Protein AF-A0A090RP61-F1 (afdb_monomer_lite)

Sequence (121 aa):
MIELRKALAEIQIDKLAIVATHTDALNNLCERESMLFARAQENKPDNAPSDLLLGLFTKLNVEALSSLNAHLDQIQAMQSAIEEQVGRKHAESFKLPVVEELLLVTHIWLYVQAILGWITA

Organism: NCBI:txid990268

Structure (mmCIF, N/CA/C/O backbone):
data_AF-A0A090RP61-F1
#
_entry.id   AF-A0A090RP61-F1
#
loop_
_atom_site.group_PDB
_atom_site.id
_atom_site.type_symbol
_atom_site.label_atom_id
_atom_site.label_alt_id
_atom_site.label_comp_id
_atom_site.label_asym_id
_atom_site.label_entity_id
_atom_site.label_seq_id
_atom_site.pdbx_PDB_ins_code
_atom_site.Cartn_x
_atom_site.Cartn_y
_atom_site.Cartn_z
_atom_site.occupancy
_atom_site.B_iso_or_equiv
_atom_site.auth_seq_id
_atom_site.auth_comp_id
_atom_site.auth_asym_id
_atom_site.auth_atom_id
_atom_site.pdbx_PDB_model_num
ATOM 1 N N . MET A 1 1 ? 5.414 2.837 -20.682 1.00 83.19 1 MET A N 1
ATOM 2 C CA . MET A 1 1 ? 4.523 3.237 -19.580 1.00 83.19 1 MET A CA 1
ATOM 3 C C . MET A 1 1 ? 3.579 2.089 -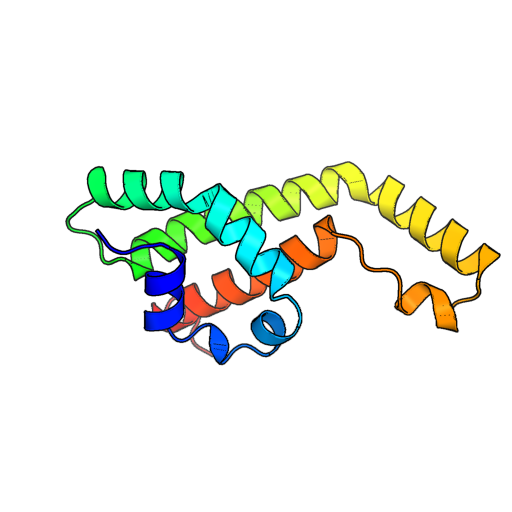19.310 1.00 83.19 1 MET A C 1
ATOM 5 O O . MET A 1 1 ? 2.838 1.713 -20.212 1.00 83.19 1 MET A O 1
ATOM 9 N N . ILE A 1 2 ? 3.675 1.477 -18.137 1.00 94.31 2 ILE A N 1
ATOM 10 C CA . ILE A 1 2 ? 2.727 0.454 -17.696 1.00 94.31 2 ILE A CA 1
ATOM 11 C C . ILE A 1 2 ? 1.789 1.052 -1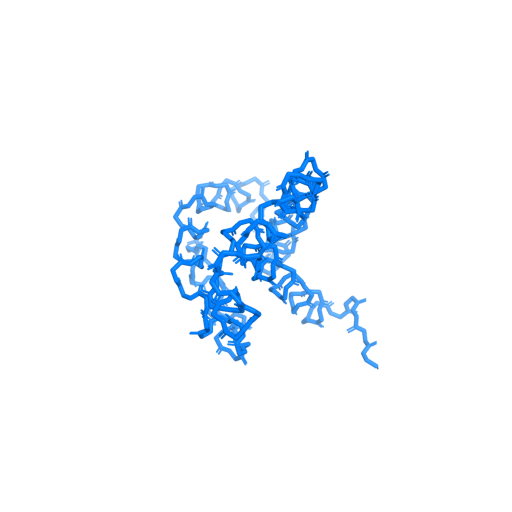6.648 1.00 94.31 2 ILE A C 1
ATOM 13 O O . ILE A 1 2 ? 2.196 1.899 -15.853 1.00 94.31 2 ILE A O 1
ATOM 17 N N . GLU A 1 3 ? 0.536 0.612 -16.655 1.00 95.94 3 GLU A N 1
ATOM 18 C CA . GLU A 1 3 ? -0.450 1.013 -15.651 1.00 95.94 3 GLU A CA 1
ATOM 19 C C . GLU A 1 3 ? -0.069 0.484 -14.266 1.00 95.94 3 GLU A C 1
ATOM 21 O O . GLU A 1 3 ? 0.458 -0.625 -14.152 1.00 95.94 3 GLU A O 1
ATOM 26 N N . LEU A 1 4 ? -0.392 1.229 -13.204 1.00 97.62 4 LEU A N 1
ATOM 27 C CA . LEU A 1 4 ? -0.057 0.856 -11.821 1.00 97.62 4 LEU A CA 1
ATOM 28 C C . LEU A 1 4 ? -0.570 -0.546 -11.462 1.00 97.62 4 LEU A C 1
ATOM 30 O O . LEU A 1 4 ? 0.186 -1.388 -10.980 1.00 97.62 4 LEU A O 1
ATOM 34 N N . ARG A 1 5 ? -1.837 -0.841 -11.776 1.00 96.31 5 ARG A N 1
ATOM 35 C CA . ARG A 1 5 ? -2.430 -2.165 -11.535 1.00 96.31 5 ARG A CA 1
ATOM 36 C C . ARG A 1 5 ? -1.708 -3.278 -12.301 1.00 96.31 5 ARG A C 1
ATOM 38 O O . ARG A 1 5 ? -1.570 -4.382 -11.785 1.00 96.31 5 ARG A O 1
ATOM 45 N N . LYS A 1 6 ? -1.216 -2.991 -13.509 1.00 96.50 6 LYS A N 1
ATOM 46 C CA . LYS A 1 6 ? -0.443 -3.954 -14.300 1.00 96.50 6 LYS A CA 1
ATOM 47 C C . LYS A 1 6 ? 0.949 -4.174 -13.704 1.00 96.50 6 LYS A C 1
ATOM 49 O O . LYS A 1 6 ? 1.353 -5.320 -13.568 1.00 96.50 6 LYS A O 1
ATOM 54 N N . ALA A 1 7 ? 1.632 -3.108 -13.286 1.00 97.12 7 ALA A N 1
ATOM 55 C CA . ALA A 1 7 ? 2.927 -3.193 -12.609 1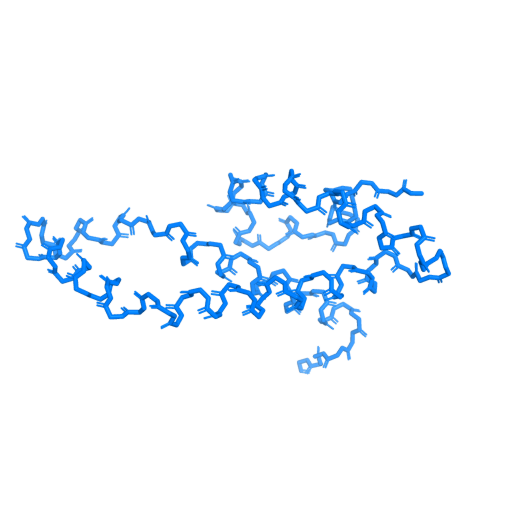.00 97.12 7 ALA A CA 1
ATOM 56 C C . ALA A 1 7 ? 2.851 -4.052 -11.336 1.00 97.12 7 ALA A C 1
ATOM 58 O O . ALA A 1 7 ? 3.709 -4.892 -11.085 1.00 97.12 7 ALA A O 1
ATOM 59 N N . LEU A 1 8 ? 1.780 -3.878 -10.560 1.00 97.19 8 LEU A N 1
ATOM 60 C CA . LEU A 1 8 ? 1.501 -4.679 -9.371 1.00 97.19 8 LEU A CA 1
ATOM 61 C C . LEU A 1 8 ? 1.230 -6.157 -9.704 1.00 97.19 8 LEU A C 1
ATOM 63 O O . LEU A 1 8 ? 1.737 -7.050 -9.025 1.00 97.19 8 LEU A O 1
ATOM 67 N N . ALA A 1 9 ? 0.477 -6.433 -10.770 1.00 95.56 9 ALA A N 1
ATOM 68 C CA . ALA A 1 9 ? 0.234 -7.800 -11.226 1.00 95.56 9 ALA A CA 1
ATOM 69 C C . ALA A 1 9 ? 1.517 -8.490 -11.737 1.00 95.56 9 ALA A C 1
ATOM 71 O O . ALA A 1 9 ? 1.722 -9.674 -11.478 1.00 95.56 9 ALA A O 1
ATOM 72 N N . GLU A 1 10 ? 2.411 -7.758 -12.413 1.00 96.19 10 GLU A N 1
ATOM 73 C CA . GLU A 1 10 ? 3.695 -8.2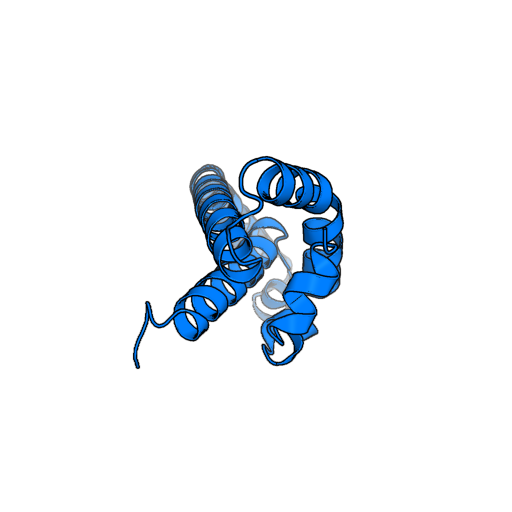78 -12.915 1.00 96.19 10 GLU A CA 1
ATOM 74 C C . GLU A 1 10 ? 4.617 -8.750 -11.784 1.00 96.19 10 GLU A C 1
ATOM 76 O O . GLU A 1 10 ? 5.289 -9.772 -11.930 1.00 96.19 10 GLU A O 1
ATOM 81 N N . ILE A 1 11 ? 4.589 -8.071 -10.632 1.00 95.00 11 ILE A N 1
ATOM 82 C CA . ILE A 1 11 ? 5.305 -8.520 -9.431 1.00 95.00 11 ILE A CA 1
ATOM 83 C C . ILE A 1 11 ? 4.517 -9.541 -8.602 1.00 95.00 11 ILE A C 1
ATOM 85 O O . ILE A 1 11 ? 5.007 -9.965 -7.569 1.00 95.00 11 ILE A O 1
ATOM 89 N N . GLN A 1 12 ? 3.332 -9.971 -9.044 1.00 95.44 12 GLN A N 1
ATOM 90 C CA . GLN A 1 12 ? 2.519 -11.015 -8.411 1.00 95.44 12 GLN A CA 1
ATOM 91 C C . GLN A 1 12 ? 1.991 -10.670 -7.006 1.00 95.44 12 GLN A C 1
ATOM 93 O O . GLN A 1 12 ? 1.887 -11.561 -6.157 1.00 95.44 12 GLN A O 1
ATOM 98 N N . ILE A 1 13 ? 1.573 -9.415 -6.766 1.00 94.88 13 ILE A N 1
ATOM 99 C CA . ILE A 1 13 ? 0.961 -9.039 -5.472 1.00 94.88 13 ILE A CA 1
ATOM 100 C C . ILE A 1 13 ? -0.284 -9.868 -5.122 1.00 94.88 13 ILE A C 1
ATOM 102 O O . ILE A 1 13 ? -0.609 -10.004 -3.947 1.00 94.88 13 ILE A O 1
ATOM 106 N N . ASP A 1 14 ? -0.953 -10.467 -6.111 1.00 93.38 14 ASP A N 1
ATOM 107 C CA . ASP A 1 14 ? 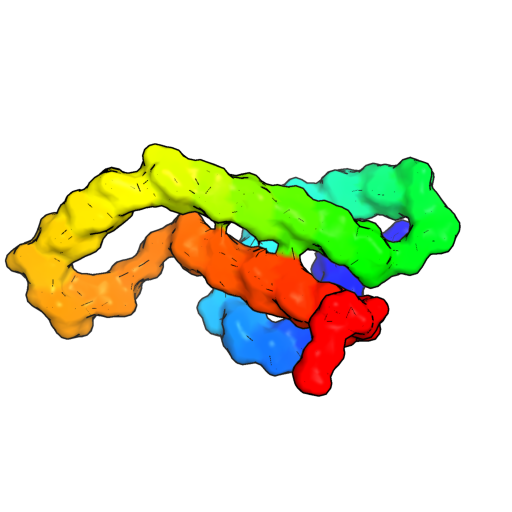-2.138 -11.310 -5.910 1.00 93.38 14 ASP A CA 1
ATOM 108 C C . ASP A 1 14 ? -1.839 -12.579 -5.089 1.00 93.38 14 ASP A C 1
ATOM 110 O O . ASP A 1 14 ? -2.751 -13.222 -4.574 1.00 93.38 14 ASP A O 1
ATOM 114 N N . LYS A 1 15 ? -0.557 -12.939 -4.918 1.00 92.25 15 LYS A N 1
ATOM 115 C CA . LYS A 1 15 ? -0.128 -14.007 -4.001 1.00 92.25 15 LYS A CA 1
ATOM 116 C C . LYS A 1 15 ? -0.246 -13.617 -2.526 1.00 92.25 15 LYS A C 1
ATOM 118 O O . LYS A 1 15 ? -0.198 -14.492 -1.662 1.00 92.25 15 LYS A O 1
ATOM 123 N N . LEU A 1 16 ? -0.370 -12.327 -2.216 1.00 93.56 16 LEU A N 1
ATOM 124 C CA . LEU A 1 16 ? -0.535 -11.847 -0.851 1.00 93.56 16 LEU A CA 1
ATOM 125 C C . LEU A 1 16 ? -1.993 -12.032 -0.419 1.00 93.56 16 LEU A C 1
ATOM 127 O O . LEU A 1 16 ? -2.901 -11.437 -0.994 1.00 93.56 16 LEU A O 1
ATOM 131 N N . ALA A 1 17 ? -2.224 -12.792 0.654 1.00 93.69 17 ALA A N 1
ATOM 132 C CA . ALA A 1 17 ? -3.573 -13.020 1.181 1.00 93.69 17 ALA A CA 1
ATOM 133 C C . ALA A 1 17 ? -4.322 -11.710 1.503 1.00 93.69 17 ALA A C 1
ATOM 135 O O . ALA A 1 17 ? -5.538 -11.634 1.341 1.00 93.69 17 ALA A O 1
ATOM 136 N N . ILE A 1 18 ? -3.592 -10.662 1.905 1.00 93.06 18 ILE A N 1
ATOM 137 C CA . ILE A 1 18 ? -4.152 -9.334 2.190 1.00 93.06 18 ILE A CA 1
ATOM 138 C C . ILE A 1 18 ? -4.789 -8.683 0.950 1.00 93.06 18 ILE A C 1
ATOM 140 O O . ILE A 1 18 ? -5.794 -7.992 1.069 1.00 93.06 18 ILE A O 1
ATOM 144 N N . VAL A 1 19 ? -4.252 -8.935 -0.249 1.00 93.38 19 VAL A N 1
ATOM 145 C CA . VAL A 1 19 ? -4.762 -8.367 -1.507 1.00 93.38 19 VAL A CA 1
ATOM 146 C C . VAL A 1 19 ? -6.119 -8.977 -1.857 1.00 93.38 19 VAL A C 1
ATOM 148 O O . VAL A 1 19 ? -7.034 -8.263 -2.273 1.00 93.38 19 VAL A O 1
ATOM 151 N N . ALA A 1 20 ? -6.284 -10.278 -1.604 1.00 91.19 20 ALA A N 1
ATOM 152 C CA . ALA A 1 20 ? -7.555 -10.971 -1.789 1.00 91.19 20 ALA A CA 1
ATOM 153 C C . ALA A 1 20 ? -8.638 -10.495 -0.804 1.00 91.19 20 ALA A C 1
ATOM 155 O O . ALA A 1 20 ? -9.819 -10.509 -1.137 1.00 91.19 20 ALA A O 1
ATOM 156 N N . THR A 1 21 ? -8.258 -10.060 0.401 1.00 90.19 21 THR A N 1
ATOM 157 C CA . THR A 1 21 ? -9.208 -9.598 1.429 1.00 90.19 21 THR A CA 1
ATOM 158 C C . THR A 1 21 ? -9.505 -8.095 1.373 1.00 90.19 21 THR A C 1
ATOM 160 O O . THR A 1 21 ? -10.497 -7.660 1.958 1.00 90.19 21 THR A O 1
ATOM 163 N N . HIS A 1 22 ? -8.690 -7.311 0.657 1.00 91.50 22 HIS A N 1
ATOM 164 C CA . HIS A 1 22 ? -8.766 -5.843 0.582 1.00 91.50 22 HIS A CA 1
ATOM 165 C C . HIS A 1 22 ? -8.879 -5.334 -0.868 1.00 91.50 22 HIS A C 1
ATOM 167 O O . HIS A 1 22 ? -8.299 -4.308 -1.230 1.00 91.50 22 HIS A O 1
ATOM 173 N N . THR A 1 23 ? -9.615 -6.045 -1.728 1.00 90.56 23 THR A N 1
ATOM 174 C CA . THR A 1 23 ? -9.693 -5.732 -3.167 1.00 90.56 23 THR A CA 1
ATOM 175 C C . THR A 1 23 ? -10.235 -4.329 -3.453 1.00 90.56 23 THR A C 1
ATOM 177 O O . THR A 1 23 ? -9.688 -3.638 -4.312 1.00 90.56 23 THR A O 1
ATOM 180 N N . ASP A 1 24 ? -11.241 -3.868 -2.705 1.00 89.75 24 ASP A N 1
ATOM 181 C CA . ASP A 1 24 ? -11.796 -2.516 -2.870 1.00 89.75 24 ASP A CA 1
ATOM 182 C C . ASP A 1 24 ? -10.781 -1.432 -2.495 1.00 89.75 24 ASP A C 1
ATOM 184 O O . ASP A 1 24 ? -10.600 -0.464 -3.232 1.00 89.75 24 ASP A O 1
ATOM 188 N N . ALA A 1 25 ? -10.050 -1.623 -1.392 1.00 90.62 25 ALA A N 1
ATOM 189 C CA . ALA A 1 25 ? -8.982 -0.710 -0.997 1.00 90.62 25 ALA A CA 1
ATOM 190 C C . ALA A 1 25 ? -7.864 -0.670 -2.053 1.00 90.62 25 ALA A C 1
ATOM 192 O O . ALA A 1 25 ? -7.363 0.405 -2.378 1.00 90.62 25 ALA A O 1
ATOM 193 N N . LEU A 1 26 ? -7.525 -1.816 -2.657 1.00 94.69 26 LEU A N 1
ATOM 194 C CA . LEU A 1 26 ? -6.551 -1.877 -3.745 1.00 94.69 26 LEU A CA 1
ATOM 195 C C . LEU A 1 26 ? -7.045 -1.167 -5.012 1.00 94.69 26 LEU A C 1
ATOM 197 O O . LEU A 1 26 ? -6.258 -0.480 -5.661 1.00 94.69 26 LEU A O 1
ATOM 201 N N . ASN A 1 27 ? -8.322 -1.321 -5.372 1.00 93.69 27 ASN A N 1
ATOM 202 C CA . ASN A 1 27 ? -8.927 -0.609 -6.501 1.00 93.69 27 ASN A CA 1
ATOM 203 C C . ASN A 1 27 ? -8.844 0.904 -6.298 1.00 93.69 27 ASN A C 1
ATOM 205 O O . ASN A 1 27 ? -8.264 1.593 -7.135 1.00 93.69 27 ASN A O 1
ATOM 209 N N . ASN A 1 28 ? -9.317 1.391 -5.150 1.00 92.81 28 ASN A N 1
ATOM 210 C CA . ASN A 1 28 ? -9.302 2.813 -4.814 1.00 92.81 28 ASN A CA 1
ATOM 211 C C . ASN A 1 28 ? -7.876 3.384 -4.804 1.00 92.81 28 ASN A C 1
ATOM 213 O O . ASN A 1 28 ? -7.633 4.468 -5.332 1.00 92.81 28 ASN A O 1
ATOM 217 N N . LEU A 1 29 ? -6.915 2.642 -4.244 1.00 95.38 29 LEU A N 1
ATOM 218 C CA . LEU A 1 29 ? -5.505 3.031 -4.248 1.00 95.38 29 LEU A CA 1
ATOM 219 C C . LEU A 1 29 ? -4.958 3.111 -5.675 1.00 95.38 29 LEU A C 1
ATOM 221 O O . LEU A 1 29 ? -4.300 4.090 -6.023 1.00 95.38 29 LEU A O 1
ATOM 225 N N . CYS A 1 30 ? -5.241 2.110 -6.514 1.00 96.56 30 CYS A N 1
ATOM 226 C CA . CYS A 1 30 ? -4.794 2.114 -7.904 1.00 96.56 30 CYS A CA 1
ATOM 227 C C . CYS A 1 30 ? -5.360 3.319 -8.657 1.00 96.56 30 CYS A C 1
ATOM 229 O O . CYS A 1 30 ? -4.606 4.009 -9.335 1.00 96.56 30 CYS A O 1
ATOM 231 N N . GLU A 1 31 ? -6.653 3.605 -8.524 1.00 96.31 31 GLU A N 1
ATOM 232 C CA . GLU A 1 31 ? -7.286 4.759 -9.170 1.00 96.31 31 GLU A CA 1
ATOM 233 C C . GLU A 1 31 ? -6.659 6.082 -8.715 1.00 96.31 31 GLU A C 1
ATOM 235 O O . GLU A 1 31 ? -6.299 6.916 -9.547 1.00 96.31 31 GLU A O 1
ATOM 240 N N . ARG A 1 32 ? -6.453 6.245 -7.403 1.00 96.31 32 ARG A N 1
ATOM 241 C CA . ARG A 1 32 ? -5.878 7.458 -6.810 1.00 96.31 32 ARG A CA 1
ATOM 242 C C . ARG A 1 32 ? -4.430 7.699 -7.240 1.00 96.31 32 ARG A C 1
ATOM 244 O O . ARG A 1 32 ? -4.057 8.828 -7.549 1.00 96.31 32 ARG A O 1
ATOM 251 N N . GLU A 1 33 ? -3.613 6.649 -7.272 1.00 97.62 33 GLU A N 1
ATOM 252 C CA . GLU A 1 33 ? -2.157 6.770 -7.426 1.00 97.62 33 GLU A CA 1
ATOM 253 C C . GLU A 1 33 ? -1.652 6.529 -8.856 1.00 97.62 33 GLU A C 1
ATOM 255 O O . GLU A 1 33 ? -0.476 6.769 -9.144 1.00 97.62 33 GLU A O 1
ATOM 260 N N . SER A 1 34 ? -2.520 6.109 -9.785 1.00 96.69 34 SER A N 1
ATOM 261 C CA . SER A 1 34 ? -2.129 5.816 -11.176 1.00 96.69 34 SER A CA 1
ATOM 262 C C . SER A 1 34 ? -1.442 7.000 -11.858 1.00 96.69 34 SER A C 1
ATOM 264 O O . SER A 1 34 ? -0.407 6.828 -12.501 1.00 96.69 34 SER A O 1
ATOM 266 N N . MET A 1 35 ? -1.958 8.220 -11.677 1.00 96.81 35 MET A N 1
ATOM 267 C CA . MET A 1 35 ? -1.363 9.415 -12.286 1.00 96.81 35 MET A CA 1
ATOM 268 C C . MET A 1 35 ? 0.019 9.736 -11.701 1.00 96.81 35 MET A C 1
ATOM 270 O O . MET A 1 35 ? 0.918 10.159 -12.430 1.00 96.81 35 MET A O 1
ATOM 274 N N . LEU A 1 36 ? 0.208 9.532 -10.394 1.00 96.88 36 LEU A N 1
ATOM 275 C CA . LEU A 1 36 ? 1.503 9.740 -9.751 1.00 96.88 36 LEU A CA 1
ATOM 276 C C . LEU A 1 36 ? 2.526 8.715 -10.250 1.00 96.88 36 LEU A C 1
ATOM 278 O O . LEU A 1 36 ? 3.656 9.082 -10.572 1.00 96.88 36 LEU A O 1
ATOM 282 N N . PHE A 1 37 ? 2.119 7.451 -10.371 1.00 98.06 37 PHE A N 1
ATOM 283 C CA . PHE A 1 37 ? 2.969 6.389 -10.897 1.00 98.06 37 PHE A CA 1
ATOM 284 C C . PHE A 1 37 ? 3.349 6.616 -12.366 1.00 98.06 37 PHE A C 1
ATOM 286 O O . PHE A 1 37 ? 4.504 6.417 -12.742 1.00 98.06 37 PHE A O 1
ATOM 293 N N . ALA A 1 38 ? 2.412 7.087 -13.194 1.00 97.38 38 ALA A N 1
ATOM 294 C CA . ALA A 1 38 ? 2.702 7.473 -14.571 1.00 97.38 38 ALA A CA 1
ATOM 295 C C . ALA A 1 38 ? 3.761 8.588 -14.617 1.00 97.38 38 ALA A C 1
ATOM 297 O O . ALA A 1 38 ? 4.821 8.417 -15.214 1.00 97.38 38 ALA A O 1
ATOM 298 N N . ARG A 1 39 ? 3.565 9.681 -13.872 1.00 97.06 39 ARG A N 1
ATOM 299 C CA . ARG A 1 39 ? 4.561 10.766 -13.792 1.00 97.06 39 ARG A CA 1
ATOM 300 C C . ARG A 1 39 ? 5.927 10.290 -13.295 1.00 97.06 39 ARG A C 1
ATOM 302 O O . ARG A 1 39 ? 6.954 10.799 -13.734 1.00 97.06 39 ARG A O 1
ATOM 309 N N . ALA A 1 40 ? 5.970 9.329 -12.373 1.00 96.38 40 ALA A N 1
ATOM 310 C CA . ALA A 1 40 ? 7.228 8.762 -11.894 1.00 96.38 40 ALA A CA 1
ATOM 311 C C . ALA A 1 40 ? 7.989 8.023 -13.009 1.00 96.38 40 ALA A C 1
ATOM 313 O O . ALA A 1 40 ? 9.203 8.187 -13.108 1.00 96.38 40 ALA A O 1
ATOM 314 N N . GLN A 1 41 ? 7.283 7.277 -13.866 1.00 97.25 41 GLN A N 1
ATOM 315 C CA . GLN A 1 41 ? 7.869 6.621 -15.041 1.00 97.25 41 GLN A CA 1
ATOM 316 C C . GLN A 1 41 ? 8.359 7.636 -16.087 1.00 97.25 41 GLN A C 1
ATOM 318 O O . GLN A 1 41 ? 9.431 7.448 -16.650 1.00 97.25 41 GLN A O 1
ATOM 323 N N . GLU A 1 42 ? 7.626 8.729 -16.319 1.00 96.88 42 GLU A N 1
ATOM 324 C CA . GLU A 1 42 ? 8.054 9.807 -17.231 1.00 96.88 42 GLU A CA 1
ATOM 325 C C . GLU A 1 42 ? 9.319 10.519 -16.742 1.00 96.88 42 GLU A C 1
ATOM 327 O O . GLU A 1 42 ? 10.230 10.785 -17.521 1.00 96.88 42 GLU A O 1
ATOM 332 N N . ASN A 1 43 ? 9.386 10.815 -15.442 1.00 96.12 43 ASN A N 1
ATOM 333 C CA . ASN A 1 43 ? 10.513 11.533 -14.846 1.00 96.12 43 ASN A CA 1
ATOM 334 C C . ASN A 1 43 ? 11.760 10.656 -14.664 1.00 96.12 43 ASN A C 1
ATOM 336 O O . ASN A 1 43 ? 12.862 11.184 -14.517 1.00 96.12 43 ASN A O 1
ATOM 340 N N . LYS A 1 44 ? 11.591 9.330 -14.602 1.00 94.19 44 LYS A N 1
ATOM 341 C CA . LYS A 1 44 ? 12.663 8.351 -14.376 1.00 94.19 44 LYS A CA 1
ATOM 342 C C . LYS A 1 44 ? 12.501 7.150 -15.322 1.00 94.19 44 LYS A C 1
ATOM 344 O O . LYS A 1 44 ? 12.245 6.043 -14.850 1.00 94.19 44 LYS A O 1
ATOM 349 N N . PRO A 1 45 ? 12.636 7.352 -16.645 1.00 92.75 45 PRO A N 1
ATOM 350 C CA . PRO A 1 45 ? 12.353 6.315 -17.640 1.00 92.75 45 PRO A CA 1
ATOM 351 C C . PRO A 1 45 ? 13.334 5.136 -17.593 1.00 92.75 45 PRO A C 1
ATOM 353 O O . PRO A 1 45 ? 12.979 4.040 -18.017 1.00 92.75 45 PRO A O 1
ATOM 356 N N . ASP A 1 46 ? 14.539 5.349 -17.056 1.00 94.81 46 ASP A N 1
ATOM 357 C CA . ASP A 1 46 ? 15.574 4.316 -16.925 1.00 94.81 46 ASP A CA 1
ATOM 358 C C . ASP A 1 46 ? 15.373 3.408 -15.698 1.00 94.81 46 ASP A C 1
ATOM 360 O O . ASP A 1 46 ? 16.034 2.377 -15.572 1.00 94.81 46 ASP A O 1
ATOM 364 N N . ASN A 1 47 ? 14.469 3.771 -14.780 1.00 93.25 47 ASN A N 1
ATOM 365 C CA . ASN A 1 47 ? 14.183 2.970 -13.594 1.00 93.25 47 ASN A CA 1
ATOM 366 C C . ASN A 1 47 ? 13.225 1.824 -13.929 1.00 93.25 47 ASN A C 1
ATOM 368 O O . ASN A 1 47 ? 12.232 2.009 -14.638 1.00 93.25 47 ASN A O 1
ATOM 372 N N . ALA A 1 48 ? 13.458 0.651 -13.335 1.00 93.75 48 ALA A N 1
ATOM 373 C CA . ALA A 1 48 ? 12.508 -0.442 -13.450 1.00 93.75 48 ALA A CA 1
ATOM 374 C C . ALA A 1 48 ? 11.183 -0.068 -12.755 1.00 93.75 48 ALA A C 1
ATOM 376 O O . ALA A 1 48 ? 11.192 0.601 -11.713 1.00 93.75 48 ALA A O 1
ATOM 377 N N . PRO A 1 49 ? 10.024 -0.535 -13.257 1.00 94.31 49 PRO A N 1
ATOM 378 C CA . PRO A 1 49 ? 8.744 -0.273 -12.607 1.00 94.31 49 PRO A CA 1
ATOM 379 C C . PRO A 1 49 ? 8.700 -0.708 -11.138 1.00 94.31 49 PRO A C 1
ATOM 381 O O . PRO A 1 49 ? 8.089 -0.019 -10.328 1.00 94.31 49 PRO A O 1
ATOM 384 N N . SER A 1 50 ? 9.392 -1.791 -10.766 1.00 94.06 50 SER A N 1
ATOM 385 C CA . SER A 1 50 ? 9.528 -2.250 -9.376 1.00 94.06 50 SER A CA 1
ATOM 386 C C . SER A 1 50 ? 10.214 -1.231 -8.461 1.00 94.06 50 SER A C 1
ATOM 388 O O . SER A 1 50 ? 9.793 -1.064 -7.318 1.00 94.06 50 SER A O 1
ATOM 390 N N . ASP A 1 51 ? 11.214 -0.497 -8.956 1.00 95.06 51 ASP A N 1
ATOM 391 C CA . ASP A 1 51 ? 11.895 0.553 -8.185 1.00 95.06 51 ASP A CA 1
ATOM 392 C C . ASP A 1 51 ? 10.976 1.761 -7.973 1.00 95.06 51 ASP A C 1
ATOM 394 O O . ASP A 1 51 ? 10.959 2.391 -6.912 1.00 95.06 51 ASP A O 1
ATOM 398 N N . LEU A 1 52 ? 10.167 2.079 -8.986 1.00 97.31 52 LEU A N 1
ATOM 399 C CA . LEU A 1 52 ? 9.163 3.136 -8.903 1.00 97.31 52 LEU A CA 1
ATOM 400 C C . LEU A 1 52 ? 8.014 2.744 -7.966 1.00 97.31 52 LEU A C 1
ATOM 402 O O . LEU A 1 52 ? 7.537 3.590 -7.207 1.00 97.31 52 LEU A O 1
ATOM 406 N N . LEU A 1 53 ? 7.614 1.467 -7.962 1.00 97.62 53 LEU A N 1
ATOM 407 C CA . LEU A 1 53 ? 6.670 0.916 -6.990 1.00 97.62 53 LEU A CA 1
ATOM 408 C C . LEU A 1 53 ? 7.227 1.028 -5.570 1.00 97.62 53 LEU A C 1
ATOM 410 O O . LEU A 1 53 ? 6.501 1.470 -4.686 1.00 97.62 53 LEU A O 1
ATOM 414 N N . LEU A 1 54 ? 8.507 0.715 -5.341 1.00 96.94 54 LEU A N 1
ATOM 415 C CA . LEU A 1 54 ? 9.120 0.886 -4.021 1.00 96.94 54 LEU A CA 1
ATOM 416 C C . LEU A 1 54 ? 9.013 2.339 -3.547 1.00 96.94 54 LEU A C 1
ATOM 418 O O . LEU A 1 54 ? 8.595 2.589 -2.415 1.00 96.94 54 LEU A O 1
ATOM 422 N N . GLY A 1 55 ? 9.348 3.300 -4.412 1.00 96.62 55 GLY A N 1
ATOM 423 C CA . GLY A 1 55 ? 9.224 4.724 -4.100 1.00 96.62 55 GLY A CA 1
ATOM 424 C C . GLY A 1 55 ? 7.786 5.133 -3.768 1.00 96.62 55 GLY A C 1
ATOM 425 O O . GLY A 1 55 ? 7.551 5.793 -2.754 1.00 96.62 55 GLY A O 1
ATOM 426 N N . LEU A 1 56 ? 6.822 4.697 -4.583 1.00 97.81 56 LEU A N 1
ATOM 427 C CA . LEU A 1 56 ? 5.400 4.965 -4.368 1.00 97.81 56 LEU A CA 1
ATOM 428 C C . LEU A 1 56 ? 4.911 4.383 -3.036 1.00 97.81 56 LEU A C 1
ATOM 430 O O . LEU A 1 56 ? 4.349 5.105 -2.219 1.00 97.81 56 LEU A O 1
ATOM 434 N N . PHE A 1 57 ? 5.165 3.100 -2.783 1.00 97.88 57 PHE A N 1
ATOM 435 C CA . PHE A 1 57 ? 4.692 2.423 -1.576 1.00 97.88 57 PHE A CA 1
ATOM 436 C C . PHE A 1 57 ? 5.411 2.887 -0.309 1.00 97.88 57 PHE A C 1
ATOM 438 O O . PHE A 1 57 ? 4.799 2.893 0.754 1.00 97.88 57 PHE A O 1
ATOM 445 N N . THR A 1 58 ? 6.653 3.365 -0.412 1.00 97.62 58 THR A N 1
ATOM 446 C CA . THR A 1 58 ? 7.331 4.030 0.712 1.00 97.62 58 THR A CA 1
ATOM 447 C C . THR A 1 58 ? 6.609 5.323 1.090 1.00 97.62 58 THR A C 1
ATOM 449 O O . THR A 1 58 ? 6.310 5.535 2.263 1.00 97.62 58 THR A O 1
ATOM 452 N N . LYS A 1 59 ? 6.267 6.167 0.104 1.00 97.88 59 LYS A N 1
ATOM 453 C CA . LYS A 1 59 ? 5.480 7.390 0.335 1.00 97.88 59 LYS A CA 1
ATOM 454 C C . LYS A 1 59 ? 4.124 7.061 0.964 1.00 97.88 59 LYS A C 1
ATOM 456 O O . LYS A 1 59 ? 3.787 7.626 2.000 1.00 97.88 59 LYS A O 1
ATOM 461 N N . LEU A 1 60 ? 3.384 6.125 0.369 1.00 97.56 60 LEU A N 1
ATOM 462 C CA . LEU A 1 60 ? 2.057 5.735 0.850 1.00 97.56 60 LEU A CA 1
ATOM 463 C C . LEU A 1 60 ? 2.099 5.164 2.268 1.00 97.56 60 LEU A C 1
ATOM 465 O O . LEU A 1 60 ? 1.212 5.452 3.064 1.00 97.56 60 LEU A O 1
ATOM 469 N N . ASN A 1 61 ? 3.123 4.377 2.606 1.00 97.56 61 ASN A N 1
ATOM 470 C CA . ASN A 1 61 ? 3.264 3.820 3.947 1.00 97.56 61 ASN A CA 1
ATOM 471 C C . ASN A 1 61 ? 3.479 4.924 4.993 1.00 97.56 61 ASN A C 1
ATOM 473 O O . ASN A 1 61 ? 2.807 4.926 6.023 1.00 97.56 61 ASN A O 1
ATOM 477 N N . VAL A 1 62 ? 4.345 5.901 4.699 1.00 97.44 62 VAL A N 1
ATOM 478 C CA . VAL A 1 62 ? 4.568 7.069 5.567 1.00 97.44 62 VAL A CA 1
ATOM 479 C C . VAL A 1 62 ? 3.286 7.889 5.733 1.00 97.44 62 VAL A C 1
ATOM 481 O O . VAL A 1 62 ? 2.944 8.269 6.852 1.00 97.44 62 VAL A O 1
ATOM 484 N N . GLU A 1 63 ? 2.553 8.136 4.645 1.00 95.88 63 GLU A N 1
ATOM 485 C CA . GLU A 1 63 ? 1.288 8.880 4.671 1.00 95.88 63 GLU A CA 1
ATOM 486 C C . GLU A 1 63 ? 0.212 8.151 5.491 1.00 95.88 63 GLU A C 1
ATOM 488 O O . GLU A 1 63 ? -0.418 8.763 6.356 1.00 95.88 63 GLU A O 1
ATOM 493 N N . ALA A 1 64 ? 0.050 6.840 5.290 1.00 94.06 64 ALA A N 1
ATOM 494 C CA . ALA A 1 64 ? -0.911 6.022 6.027 1.00 94.06 64 ALA A CA 1
ATOM 495 C C . ALA A 1 64 ? -0.579 5.953 7.527 1.00 94.06 64 ALA A C 1
ATOM 497 O O . ALA A 1 64 ? -1.467 6.121 8.364 1.00 94.06 64 ALA A O 1
ATOM 498 N N . LEU A 1 65 ? 0.700 5.779 7.885 1.00 94.94 65 LEU A N 1
ATOM 499 C CA . LEU A 1 65 ? 1.150 5.808 9.281 1.00 94.94 65 LEU A CA 1
ATOM 500 C C . LEU A 1 65 ? 0.919 7.177 9.917 1.00 94.94 65 LEU A C 1
ATOM 502 O O . LEU A 1 65 ? 0.443 7.263 11.049 1.00 94.94 65 LEU A O 1
ATOM 506 N N . SER A 1 66 ? 1.235 8.254 9.197 1.00 94.31 66 SER A N 1
ATOM 507 C CA . SER A 1 66 ? 1.017 9.607 9.698 1.00 94.31 66 SER A CA 1
ATOM 508 C C . SER A 1 66 ? -0.468 9.897 9.911 1.00 94.31 66 SER A C 1
ATOM 510 O O . SER A 1 66 ? -0.815 10.521 10.913 1.00 94.31 66 SER A O 1
ATOM 512 N N . SER A 1 67 ? -1.338 9.442 9.005 1.00 90.69 67 SER A N 1
ATOM 513 C CA . SER A 1 67 ? -2.789 9.583 9.139 1.00 90.69 67 SER A CA 1
ATOM 514 C C . SER A 1 67 ? -3.320 8.792 10.335 1.00 90.69 67 SER A C 1
ATOM 516 O O . SER A 1 67 ? -4.029 9.358 11.166 1.00 90.69 67 SER A O 1
ATOM 518 N N . LEU A 1 68 ? -2.920 7.524 10.491 1.00 90.44 68 LEU A N 1
ATOM 519 C CA . LEU A 1 68 ? -3.336 6.715 11.637 1.00 90.44 68 LEU A CA 1
ATOM 520 C C . LEU A 1 68 ? -2.908 7.360 12.960 1.00 90.44 68 LEU A C 1
ATOM 522 O O . LEU A 1 68 ? -3.725 7.495 13.865 1.00 90.44 68 LEU A O 1
ATOM 526 N N . ASN A 1 69 ? -1.652 7.800 13.056 1.00 91.38 69 ASN A N 1
ATOM 527 C CA . ASN A 1 69 ? -1.131 8.433 14.267 1.00 91.38 69 ASN A CA 1
ATOM 528 C C . ASN A 1 69 ? -1.868 9.734 14.610 1.00 91.38 69 ASN A C 1
ATOM 530 O O . ASN A 1 69 ? -2.115 9.995 15.783 1.00 91.38 69 ASN A O 1
ATOM 534 N N . ALA A 1 70 ? -2.261 10.528 13.610 1.00 90.56 70 ALA A N 1
ATOM 535 C CA . ALA A 1 70 ? -3.023 11.758 13.829 1.00 90.56 70 ALA A CA 1
ATOM 536 C C . ALA A 1 70 ? -4.440 11.504 14.380 1.00 90.56 70 ALA A C 1
ATOM 538 O O . ALA A 1 70 ? -5.015 12.383 15.022 1.00 90.56 70 ALA A O 1
ATOM 539 N N . HIS A 1 71 ? -4.995 10.313 14.143 1.00 87.25 71 HIS A N 1
ATOM 540 C CA . HIS A 1 71 ? -6.364 9.945 14.511 1.00 87.25 71 HIS A CA 1
ATOM 541 C C . HIS A 1 71 ? -6.440 8.816 15.549 1.00 87.25 71 HIS A C 1
ATOM 543 O O . HIS A 1 71 ? -7.534 8.331 15.839 1.00 87.25 71 HIS A O 1
ATOM 549 N N . LEU A 1 72 ? -5.308 8.400 16.126 1.00 88.75 72 LEU A N 1
ATOM 550 C CA . LEU A 1 72 ? -5.217 7.214 16.980 1.00 88.75 72 LEU A CA 1
ATOM 551 C C . LEU A 1 72 ? -6.179 7.287 18.173 1.00 88.75 72 LEU A C 1
ATOM 553 O O . LEU A 1 72 ? -6.958 6.361 18.392 1.00 88.75 72 LEU A O 1
ATOM 557 N N . ASP A 1 73 ? -6.181 8.413 18.887 1.00 88.44 73 ASP A N 1
ATOM 558 C CA . ASP A 1 73 ? -7.030 8.614 20.066 1.00 88.44 73 ASP A CA 1
ATOM 559 C C . ASP A 1 73 ? -8.524 8.559 19.706 1.00 88.44 73 ASP A C 1
ATOM 561 O O . ASP A 1 73 ? -9.339 7.982 20.426 1.00 88.44 73 ASP A O 1
ATOM 565 N N . GLN A 1 74 ? -8.893 9.120 18.551 1.00 87.31 74 GLN A N 1
ATOM 566 C CA . GLN A 1 74 ? -10.273 9.129 18.056 1.00 87.31 74 GLN A CA 1
ATOM 567 C C . GLN A 1 74 ? -10.725 7.720 17.660 1.00 87.31 74 GLN A C 1
ATOM 569 O O . GLN A 1 74 ? -11.850 7.317 17.954 1.00 87.31 74 GLN A O 1
ATOM 574 N N . ILE A 1 75 ? -9.833 6.961 17.025 1.00 86.81 75 ILE A N 1
ATOM 575 C CA . ILE A 1 75 ? -10.067 5.571 16.637 1.00 86.81 75 ILE A CA 1
ATOM 576 C C . ILE A 1 75 ? -10.261 4.693 17.875 1.00 86.81 75 ILE A C 1
ATOM 578 O O . ILE A 1 75 ? -11.215 3.919 17.922 1.00 86.81 75 ILE A O 1
ATOM 582 N N . GLN A 1 76 ? -9.418 4.853 18.896 1.00 86.56 76 GLN A N 1
ATOM 583 C CA . GLN A 1 76 ? -9.542 4.114 20.155 1.00 86.56 76 GLN A CA 1
ATOM 584 C C . GLN A 1 76 ? -10.844 4.443 20.893 1.00 86.56 76 GLN A C 1
ATOM 586 O O . GLN A 1 76 ? -11.523 3.538 21.388 1.00 86.56 76 GLN A O 1
ATOM 591 N N . ALA A 1 77 ? -11.227 5.723 20.934 1.00 87.44 77 ALA A N 1
ATOM 592 C CA . ALA A 1 77 ? -12.490 6.147 21.529 1.00 87.44 77 ALA A CA 1
ATOM 593 C C . ALA A 1 77 ? -13.695 5.550 20.783 1.00 87.44 77 ALA A C 1
ATOM 595 O O . ALA A 1 77 ? -14.621 5.036 21.410 1.00 87.44 77 ALA A O 1
ATOM 596 N N . MET A 1 78 ? -13.661 5.557 19.448 1.00 85.19 78 MET A N 1
ATOM 597 C CA . MET A 1 78 ? -14.712 4.965 18.623 1.00 85.19 78 MET A CA 1
ATOM 598 C C . MET A 1 78 ? -14.808 3.450 18.820 1.00 85.19 78 MET A C 1
ATOM 600 O O . MET A 1 78 ? -15.906 2.932 19.000 1.00 85.19 78 MET A O 1
ATOM 604 N N . GLN A 1 79 ? -13.678 2.741 18.829 1.00 84.31 79 GLN A N 1
ATOM 605 C CA . GLN A 1 79 ? -13.659 1.300 19.070 1.00 84.31 79 GLN A CA 1
ATOM 606 C C . GLN A 1 79 ? -14.236 0.956 20.450 1.00 84.31 79 GLN A C 1
ATOM 608 O O . GLN A 1 79 ? -15.072 0.062 20.553 1.00 84.31 79 GLN A O 1
ATOM 613 N N . SER A 1 80 ? -13.870 1.720 21.484 1.00 85.31 80 SER A N 1
ATOM 614 C CA . SER A 1 80 ? -14.406 1.544 22.840 1.00 85.31 80 SER A CA 1
ATOM 615 C C . SER A 1 80 ? -15.926 1.743 22.889 1.00 85.31 80 SER A C 1
ATOM 617 O O . SER A 1 80 ? -16.631 0.919 23.467 1.00 85.31 80 SER A O 1
ATOM 619 N N . ALA A 1 81 ? -16.449 2.786 22.234 1.00 85.69 81 ALA A N 1
ATOM 620 C CA . ALA A 1 81 ? -17.889 3.049 22.177 1.00 85.69 81 ALA A CA 1
ATOM 621 C C . ALA A 1 81 ? -18.661 1.944 21.430 1.00 85.69 81 ALA A C 1
ATOM 623 O O . ALA A 1 81 ? -19.747 1.544 21.849 1.00 85.69 81 ALA A O 1
ATOM 624 N N . ILE A 1 82 ? -18.093 1.415 20.341 1.00 83.50 82 ILE A N 1
ATOM 625 C CA . ILE A 1 82 ? -18.678 0.290 19.598 1.00 83.50 82 ILE A CA 1
ATOM 626 C C . ILE A 1 82 ? -18.688 -0.970 20.472 1.00 83.50 82 ILE A C 1
ATOM 628 O O . ILE A 1 82 ? -19.718 -1.636 20.574 1.00 83.50 82 ILE A O 1
ATOM 632 N N . GLU A 1 83 ? -17.575 -1.292 21.134 1.00 84.62 83 GLU A N 1
ATOM 633 C CA . GLU A 1 83 ? -17.488 -2.448 22.032 1.00 84.62 83 GLU A CA 1
ATOM 634 C C . GLU A 1 83 ? -18.507 -2.380 23.174 1.00 84.62 83 GLU A C 1
ATOM 636 O O . GLU A 1 83 ? -19.115 -3.401 23.505 1.00 84.62 83 GLU A O 1
ATOM 641 N N . GLU A 1 84 ? -18.727 -1.193 23.740 1.00 85.31 84 GLU A N 1
ATOM 642 C CA . GLU A 1 84 ? -19.726 -0.963 24.784 1.00 85.31 84 GLU A CA 1
ATOM 643 C C . GLU A 1 84 ? -21.160 -1.167 24.267 1.00 85.31 84 GLU A C 1
ATOM 645 O O . GLU A 1 84 ? -22.003 -1.715 24.978 1.00 85.31 84 GLU A O 1
ATOM 650 N N . GLN A 1 85 ? -21.442 -0.784 23.018 1.00 81.94 85 GLN A N 1
ATOM 651 C CA . GLN A 1 85 ? -22.803 -0.772 22.482 1.00 81.94 85 GLN A CA 1
ATOM 652 C C . GLN A 1 85 ? -23.246 -2.091 21.831 1.00 81.94 85 GLN A C 1
ATOM 654 O O . GLN A 1 85 ? -24.407 -2.477 21.973 1.00 81.94 85 GLN A O 1
ATOM 659 N N . VAL A 1 86 ? -22.358 -2.786 21.112 1.00 79.12 86 VAL A N 1
ATOM 660 C CA . VAL A 1 86 ? -22.694 -4.030 20.383 1.00 79.12 86 VAL A CA 1
ATOM 661 C C . VAL A 1 86 ? -21.988 -5.274 20.929 1.00 79.12 86 VAL A C 1
ATOM 663 O O . VAL A 1 86 ? -22.229 -6.386 20.453 1.00 79.12 86 VAL A O 1
ATOM 666 N N . GLY A 1 87 ? -21.149 -5.112 21.956 1.00 76.94 87 GLY A N 1
ATOM 667 C CA . GLY A 1 87 ? -20.345 -6.180 22.536 1.00 76.94 87 GLY A CA 1
ATOM 668 C C . GLY A 1 87 ? -19.157 -6.579 21.652 1.00 76.94 87 GLY A C 1
ATOM 669 O O . GLY A 1 87 ? -19.189 -6.490 20.422 1.00 76.94 87 GLY A O 1
ATOM 670 N N . ARG A 1 88 ? -18.094 -7.097 22.282 1.00 69.69 88 ARG A N 1
ATOM 671 C CA . ARG A 1 88 ? -16.826 -7.453 21.605 1.00 69.69 88 ARG A CA 1
ATOM 672 C C . ARG A 1 88 ? -16.997 -8.338 20.367 1.00 69.69 88 ARG A C 1
ATOM 674 O O . ARG A 1 88 ? -16.337 -8.119 19.362 1.00 69.69 88 ARG A O 1
ATOM 681 N N . LYS A 1 89 ? -17.936 -9.292 20.408 1.00 66.38 89 LYS A N 1
ATOM 682 C CA . LYS A 1 89 ? -18.173 -10.258 19.320 1.00 66.38 89 LYS A CA 1
ATOM 683 C C . LYS A 1 89 ? -18.642 -9.603 18.010 1.00 66.38 89 LYS A C 1
ATOM 685 O O . LYS A 1 89 ? -18.583 -10.244 16.968 1.00 66.38 89 LYS A O 1
ATOM 690 N N . HIS A 1 90 ? -19.187 -8.387 18.045 1.00 66.44 90 HIS A N 1
ATOM 691 C CA . HIS A 1 90 ? -19.653 -7.677 16.844 1.00 66.44 90 HIS A CA 1
ATOM 692 C C . HIS A 1 90 ? -18.758 -6.483 16.496 1.00 66.44 90 HIS A C 1
ATOM 694 O O . HIS A 1 90 ? -18.687 -6.104 15.329 1.00 66.44 90 HIS A O 1
ATOM 700 N N . ALA A 1 91 ? -18.007 -5.959 17.470 1.00 68.31 91 ALA A N 1
ATOM 701 C CA . ALA A 1 91 ? -17.008 -4.916 17.253 1.00 68.31 91 ALA A CA 1
ATOM 702 C C . ALA A 1 91 ? -15.875 -5.360 16.308 1.00 68.31 91 ALA A C 1
ATOM 704 O O . ALA A 1 91 ? -15.437 -4.573 15.478 1.00 68.31 91 ALA A O 1
ATOM 705 N N . GLU A 1 92 ? -15.467 -6.633 16.348 1.00 68.38 92 GLU A N 1
ATOM 706 C CA . GLU A 1 92 ? -14.437 -7.194 15.450 1.00 68.38 92 GLU A CA 1
ATOM 707 C C . GLU A 1 92 ? -14.827 -7.169 13.960 1.00 68.38 92 GLU A C 1
ATOM 709 O O . GLU A 1 92 ? -13.968 -7.275 13.090 1.00 68.38 92 GLU A O 1
ATOM 714 N N . SER A 1 93 ? -16.119 -7.026 13.641 1.00 72.12 93 SER A N 1
ATOM 715 C CA . SER A 1 93 ? -16.586 -6.885 12.252 1.00 72.12 93 SER A CA 1
ATOM 716 C C . SER A 1 93 ? -16.476 -5.449 11.730 1.00 72.12 93 SER A C 1
ATOM 718 O O . SER A 1 93 ? -16.692 -5.210 10.541 1.00 72.12 93 SER A O 1
ATOM 720 N N . PHE A 1 94 ? -16.173 -4.484 12.601 1.00 74.94 94 PHE A N 1
ATOM 721 C CA . PHE A 1 94 ? -16.053 -3.089 12.218 1.00 74.94 94 PHE A CA 1
ATOM 722 C C . PHE A 1 94 ? -14.702 -2.834 11.549 1.00 74.94 94 PHE A C 1
ATOM 724 O O . PHE A 1 94 ? -13.646 -2.884 12.177 1.00 74.94 94 PHE A O 1
ATOM 731 N N . LYS A 1 95 ? -14.750 -2.543 10.249 1.00 77.88 95 LYS A N 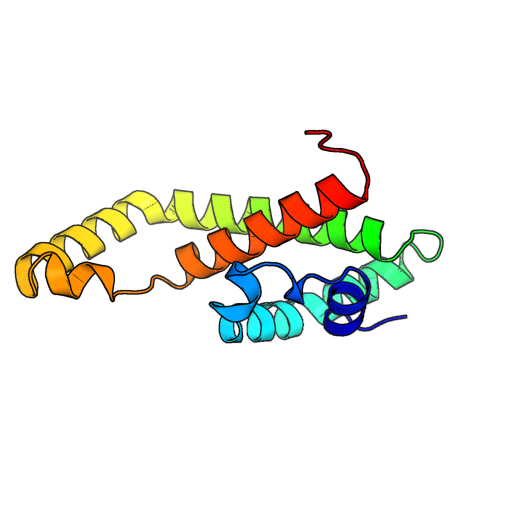1
ATOM 732 C CA . LYS A 1 95 ? -13.573 -2.199 9.455 1.00 77.88 95 LYS A CA 1
ATOM 733 C C . LYS A 1 95 ? -13.351 -0.699 9.457 1.00 77.88 95 LYS A C 1
ATOM 735 O O . LYS A 1 95 ? -14.247 0.073 9.122 1.00 77.88 95 LYS A O 1
ATOM 740 N N . LEU A 1 96 ? -12.126 -0.299 9.771 1.00 84.44 96 LEU A N 1
ATOM 741 C CA . LEU A 1 96 ? -11.693 1.088 9.719 1.00 84.44 96 LEU A CA 1
ATOM 742 C C . LEU A 1 96 ? -10.918 1.344 8.428 1.00 84.44 96 LEU A C 1
ATOM 744 O O . LEU A 1 96 ? -9.812 0.824 8.310 1.00 84.44 96 LEU A O 1
ATOM 748 N N . PRO A 1 97 ? -11.422 2.169 7.489 1.00 84.19 97 PRO A N 1
ATOM 749 C CA . PRO A 1 97 ? -10.771 2.371 6.193 1.00 84.19 97 PRO A CA 1
ATOM 750 C C . PRO A 1 97 ? -9.288 2.755 6.290 1.00 84.19 97 PRO A C 1
ATOM 752 O O . PRO A 1 97 ? -8.475 2.230 5.541 1.00 84.19 97 PRO A O 1
ATOM 755 N N . VAL A 1 98 ? -8.921 3.600 7.260 1.00 86.69 98 VAL A N 1
ATOM 756 C CA . VAL A 1 98 ? -7.523 4.008 7.498 1.00 86.69 98 VAL A CA 1
ATOM 757 C C . VAL A 1 98 ? -6.629 2.850 7.961 1.00 86.69 98 VAL A C 1
ATOM 759 O O . VAL A 1 98 ? -5.459 2.784 7.592 1.00 86.69 98 VAL A O 1
ATOM 762 N N . VAL A 1 99 ? -7.175 1.906 8.735 1.00 88.06 99 VAL A N 1
ATOM 763 C CA . VAL A 1 99 ? -6.450 0.712 9.197 1.00 88.06 99 VAL A CA 1
ATOM 764 C C . VAL A 1 99 ? -6.328 -0.299 8.059 1.00 88.06 99 VAL A C 1
ATOM 766 O O . VAL A 1 99 ? -5.244 -0.826 7.826 1.00 88.06 99 VAL A O 1
ATOM 769 N N . GLU A 1 100 ? -7.412 -0.526 7.314 1.00 89.19 100 GLU A N 1
ATOM 770 C CA . GLU A 1 100 ? -7.439 -1.407 6.139 1.00 89.19 100 GLU A CA 1
ATOM 771 C C . GLU A 1 100 ? -6.440 -0.930 5.068 1.00 89.19 100 GLU A C 1
ATOM 773 O O . GLU A 1 100 ? -5.694 -1.731 4.502 1.00 89.19 100 GLU A O 1
ATOM 778 N N . GLU A 1 101 ? -6.371 0.382 4.823 1.00 90.56 101 GLU A N 1
ATOM 779 C CA . GLU A 1 101 ? -5.409 0.974 3.892 1.00 90.56 101 GLU A CA 1
ATOM 780 C C . GLU A 1 101 ? -3.969 0.827 4.391 1.00 90.56 101 GLU A C 1
ATOM 782 O O . GLU A 1 101 ? -3.107 0.379 3.631 1.00 90.56 101 GLU A O 1
ATOM 787 N N . LEU A 1 102 ? -3.698 1.127 5.668 1.00 93.62 102 LEU A N 1
ATOM 788 C CA . LEU A 1 102 ? -2.364 0.942 6.241 1.00 93.62 102 LEU A CA 1
ATOM 789 C C . LEU A 1 102 ? -1.907 -0.518 6.138 1.00 93.62 102 LEU A C 1
ATOM 791 O O . LEU A 1 102 ? -0.762 -0.771 5.754 1.00 93.62 102 LEU A O 1
ATOM 795 N N . LEU A 1 103 ? -2.782 -1.476 6.456 1.00 93.75 103 LEU A N 1
ATOM 796 C CA . LEU A 1 103 ? -2.480 -2.902 6.353 1.00 93.75 103 LEU A CA 1
ATOM 797 C C . LEU A 1 103 ? -2.121 -3.278 4.915 1.00 93.75 103 LEU A C 1
ATOM 799 O O . LEU A 1 103 ? -1.050 -3.848 4.691 1.00 93.75 103 LEU A O 1
ATOM 803 N N . LEU A 1 104 ? -2.964 -2.924 3.945 1.00 95.88 104 LEU A N 1
ATOM 804 C CA . LEU A 1 104 ? -2.727 -3.218 2.533 1.00 95.88 104 LEU A CA 1
ATOM 805 C C . LEU A 1 104 ? -1.405 -2.611 2.038 1.00 95.88 104 LEU A C 1
ATOM 807 O O . LEU A 1 104 ? -0.567 -3.321 1.477 1.00 95.88 104 LEU A O 1
ATOM 811 N N . VAL A 1 105 ? -1.201 -1.313 2.275 1.00 97.06 105 VAL A N 1
ATOM 812 C CA . VAL A 1 105 ? -0.008 -0.576 1.835 1.00 97.06 105 VAL A CA 1
ATOM 813 C C . VAL A 1 105 ? 1.257 -1.156 2.457 1.00 97.06 105 VAL A C 1
ATOM 815 O O . VAL A 1 105 ? 2.239 -1.362 1.747 1.00 97.06 105 VAL A O 1
ATOM 818 N N . THR A 1 106 ? 1.241 -1.462 3.757 1.00 97.25 106 THR A N 1
ATOM 819 C CA . THR A 1 106 ? 2.405 -2.017 4.465 1.00 97.25 106 THR A CA 1
ATOM 820 C C . THR A 1 106 ? 2.809 -3.373 3.901 1.00 97.25 106 THR A C 1
ATOM 822 O O . THR A 1 106 ? 3.989 -3.611 3.660 1.00 97.25 106 THR A O 1
ATOM 825 N N . HIS A 1 107 ? 1.848 -4.260 3.641 1.00 97.06 107 HIS A N 1
ATOM 826 C CA . HIS A 1 107 ? 2.160 -5.587 3.114 1.00 97.06 107 HIS A CA 1
ATOM 827 C C . HIS A 1 107 ? 2.710 -5.529 1.688 1.00 97.06 107 HIS A C 1
ATOM 829 O O . HIS A 1 107 ? 3.677 -6.227 1.386 1.00 97.06 107 HIS A O 1
ATOM 835 N N . ILE A 1 108 ? 2.136 -4.691 0.818 1.00 97.25 108 ILE A N 1
ATOM 836 C CA . ILE A 1 108 ? 2.665 -4.519 -0.541 1.00 97.25 108 ILE A CA 1
ATOM 837 C C . ILE A 1 108 ? 4.056 -3.876 -0.489 1.00 97.25 108 ILE A C 1
ATOM 839 O O . ILE A 1 108 ? 4.958 -4.322 -1.193 1.00 97.25 108 ILE A O 1
ATOM 843 N N . TRP A 1 109 ? 4.264 -2.879 0.373 1.00 97.56 109 TRP A N 1
ATOM 844 C CA . TRP A 1 109 ? 5.564 -2.234 0.552 1.00 97.56 109 TRP A CA 1
ATOM 845 C C . TRP A 1 109 ? 6.657 -3.225 0.973 1.00 97.56 109 TRP A C 1
ATOM 847 O O . TRP A 1 109 ? 7.684 -3.321 0.300 1.00 97.56 109 TRP A O 1
ATOM 857 N N . LEU A 1 110 ? 6.407 -4.020 2.020 1.00 96.44 110 LEU A N 1
ATOM 858 C CA . LEU A 1 110 ? 7.334 -5.058 2.484 1.00 96.44 110 LEU A CA 1
ATOM 859 C C . LEU A 1 110 ? 7.600 -6.111 1.401 1.00 96.44 110 LEU A C 1
ATOM 861 O O . LEU A 1 110 ? 8.730 -6.566 1.233 1.00 96.44 110 LEU A O 1
ATOM 865 N N . TYR A 1 111 ? 6.575 -6.482 0.635 1.00 96.31 111 TYR A N 1
ATOM 866 C CA . TYR A 1 111 ? 6.710 -7.433 -0.462 1.00 96.31 111 TYR A CA 1
ATOM 867 C C . TYR A 1 111 ? 7.612 -6.909 -1.586 1.00 96.31 111 TYR A C 1
ATOM 869 O O . TYR A 1 111 ? 8.511 -7.617 -2.043 1.00 96.31 111 TYR A O 1
ATOM 877 N N . VAL A 1 112 ? 7.424 -5.651 -1.994 1.00 95.38 112 VAL A N 1
ATOM 878 C CA . VAL A 1 112 ? 8.280 -4.995 -2.992 1.00 95.38 112 VAL A CA 1
ATOM 879 C C . VAL A 1 112 ? 9.728 -4.922 -2.496 1.00 95.38 112 VAL A C 1
ATOM 881 O O . VAL A 1 112 ? 10.649 -5.232 -3.251 1.00 95.38 112 VAL A O 1
ATOM 884 N N . GLN A 1 113 ? 9.943 -4.584 -1.221 1.00 93.75 113 GLN A N 1
ATOM 885 C CA . GLN A 1 113 ? 11.276 -4.585 -0.609 1.00 93.75 113 GLN A CA 1
ATOM 886 C C . GLN A 1 113 ? 11.933 -5.970 -0.623 1.00 93.75 113 GLN A C 1
ATOM 888 O O . GLN A 1 113 ? 13.121 -6.080 -0.934 1.00 93.75 113 GLN A O 1
ATOM 893 N N . ALA A 1 114 ? 11.176 -7.027 -0.320 1.00 92.88 114 ALA A N 1
ATOM 894 C CA . ALA A 1 114 ? 11.677 -8.397 -0.335 1.00 92.88 114 ALA A CA 1
ATOM 895 C C . ALA A 1 114 ? 12.099 -8.841 -1.747 1.00 92.88 114 ALA A C 1
ATOM 897 O O . ALA A 1 114 ? 13.181 -9.400 -1.910 1.00 92.88 114 ALA A O 1
ATOM 898 N N . ILE A 1 115 ? 11.302 -8.538 -2.780 1.00 92.62 115 ILE A N 1
ATOM 899 C CA . ILE A 1 115 ? 11.647 -8.865 -4.178 1.00 92.62 115 ILE A CA 1
ATOM 900 C C . ILE A 1 115 ? 12.927 -8.153 -4.624 1.00 92.62 115 ILE A C 1
ATOM 902 O O . ILE A 1 115 ? 13.742 -8.736 -5.336 1.00 92.62 115 ILE A O 1
ATOM 906 N N . LEU A 1 116 ? 13.118 -6.903 -4.199 1.00 90.56 116 LEU A N 1
ATOM 907 C CA . LEU A 1 116 ? 14.316 -6.129 -4.523 1.00 90.56 116 LEU A CA 1
ATOM 908 C C . LEU A 1 116 ? 15.544 -6.540 -3.687 1.00 90.56 116 LEU A C 1
ATOM 910 O O . LEU A 1 116 ? 16.624 -5.989 -3.888 1.00 90.56 116 LEU A O 1
ATOM 914 N N . GLY A 1 117 ? 15.400 -7.482 -2.747 1.00 84.12 117 GLY A N 1
ATOM 915 C CA . GLY A 1 117 ? 16.492 -7.986 -1.910 1.00 84.12 117 GLY A CA 1
ATOM 916 C C . GLY A 1 117 ? 16.854 -7.099 -0.714 1.00 84.12 117 GLY A C 1
ATOM 917 O O . GLY A 1 117 ? 17.921 -7.275 -0.134 1.00 84.12 117 GLY A O 1
ATOM 918 N N . TRP A 1 118 ? 15.993 -6.151 -0.328 1.00 72.31 118 TRP A N 1
ATOM 919 C CA . TRP A 1 118 ? 16.240 -5.233 0.797 1.00 72.31 118 TRP A CA 1
ATOM 920 C C . TRP A 1 118 ? 15.936 -5.877 2.153 1.00 72.31 118 TRP A C 1
ATOM 922 O O . TRP A 1 118 ? 16.459 -5.450 3.179 1.00 72.31 118 TRP A O 1
ATOM 932 N N . ILE A 1 119 ? 15.099 -6.913 2.151 1.00 68.75 119 ILE A N 1
ATOM 933 C CA . ILE A 1 119 ? 14.792 -7.743 3.312 1.00 68.75 119 ILE A CA 1
ATOM 934 C C . ILE A 1 119 ? 15.114 -9.181 2.913 1.00 68.75 119 ILE A C 1
ATOM 936 O O . ILE A 1 119 ? 14.356 -9.817 2.184 1.00 68.75 119 ILE A O 1
ATOM 940 N N . THR A 1 120 ? 16.261 -9.686 3.358 1.00 51.47 120 THR A N 1
ATOM 941 C CA . THR A 1 120 ? 16.548 -11.124 3.363 1.00 51.47 120 THR A CA 1
ATOM 942 C C . THR A 1 120 ? 15.995 -11.709 4.657 1.00 51.47 120 THR A C 1
ATOM 944 O O . THR A 1 120 ? 16.333 -11.211 5.732 1.00 51.47 120 THR A O 1
ATOM 947 N N . ALA A 1 121 ? 15.136 -12.724 4.545 1.00 48.88 121 ALA A N 1
ATOM 948 C CA . ALA A 1 121 ? 14.773 -13.582 5.672 1.00 48.88 121 ALA A CA 1
ATOM 949 C C . ALA A 1 121 ? 16.004 -14.321 6.222 1.00 48.88 121 ALA A C 1
ATOM 951 O O . ALA A 1 121 ? 16.898 -14.648 5.405 1.00 48.88 121 ALA A O 1
#

Radius of gyration: 16.55 Å; chains: 1; bounding box: 39×26×44 Å

pLDDT: mean 90.27, std 9.27, range [48.88, 98.06]

Foldseek 3Di:
DDQPVVLLVVLPVVVPPLCVVLVVLVVVCSVVCRVVLVVLCVVCVVDDSLVSLLVVLVVQLVVLVVVCVVCVVVVVVVLVVCCVPVNPVCSVVDDDSSVSNNVSSVVSNVSSCVVVVVDDD

Secondary structure (DSSP, 8-state):
---HHHHHHHTTGGGSHHHHH-HHHHHHHHHHHHHHHHHHHHH-TTS-HHHHHHHHHHHHHHHHHHHHHHHHHHHHHHHHHHHHHH-HHHHTT---HHHHHHHHHHHHHHHHHHHTTSS--